Protein AF-A0A357WSA2-F1 (afdb_monomer)

Sequence (60 aa):
MEKPSADCTAYEIAENLKEIKDSMAEACIKAGRRPEDVMLLGVTKTVPPQRINAAIAAGL

Solvent-accessible surface area (backbone atoms only — not comparable to full-atom values): 3811 Å² total; per-residue (Å²): 132,84,71,79,62,98,79,67,53,57,65,56,46,37,53,51,51,48,54,51,51,53,52,48,39,54,52,22,54,77,68,78,40,59,51,88,83,54,84,89,78,85,84,57,84,96,55,59,67,69,61,52,52,33,35,47,74,58,72,101

Secondary structure (DSSP, 8-state):
-PPP-SS--HHHHHHHHHHHHHHHHHHHHHTT--GGGS------TT--HHHHHHHHHTT-

Radius of gyration: 12.89 Å; Cα contacts (8 Å, |Δi|>4): 31; chains: 1; bounding box: 29×21×3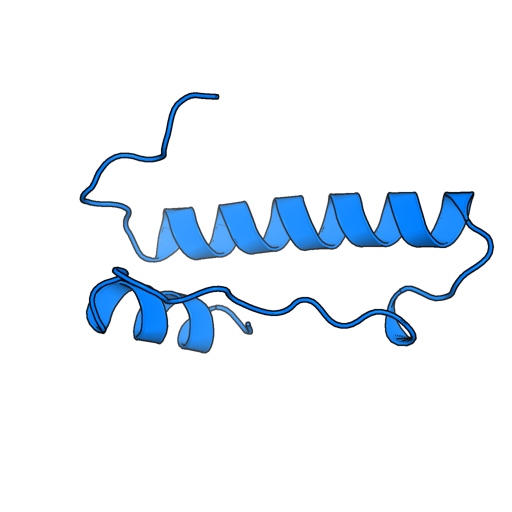2 Å

pLDDT: mean 89.47, std 14.74, range [41.66, 98.12]

Nearest PDB structures (foldseek):
  8axk-assembly1_o  TM=2.758E-01  e=5.009E+00  Shigella flexneri
  8axk-assembly1_q  TM=2.668E-01  e=6.502E+00  Shigella flexneri

Structure (mmCIF, N/CA/C/O backbone):
data_AF-A0A357WSA2-F1
#
_entry.id   AF-A0A357WSA2-F1
#
loop_
_atom_site.group_PDB
_atom_site.id
_atom_site.type_symbol
_atom_site.label_atom_id
_atom_site.label_alt_id
_atom_site.label_comp_id
_atom_site.label_asym_id
_atom_site.label_entity_id
_atom_site.label_seq_id
_atom_site.pdbx_PDB_ins_code
_atom_site.Cartn_x
_atom_site.Cartn_y
_atom_site.Cartn_z
_atom_site.occupancy
_atom_site.B_iso_or_equiv
_atom_site.auth_seq_id
_atom_site.auth_comp_id
_atom_site.auth_asym_id
_atom_site.auth_atom_id
_atom_site.pdbx_PDB_model_num
ATOM 1 N N . MET A 1 1 ? 18.972 3.434 9.713 1.00 41.66 1 MET A N 1
ATOM 2 C CA . MET A 1 1 ? 17.915 3.082 8.745 1.00 41.66 1 MET A CA 1
ATOM 3 C C . MET A 1 1 ? 18.600 2.342 7.610 1.00 41.66 1 MET A C 1
ATOM 5 O O . MET A 1 1 ? 19.051 2.970 6.657 1.00 41.66 1 MET A O 1
ATOM 9 N N . GLU A 1 2 ? 18.822 1.039 7.789 1.00 43.97 2 GLU A N 1
ATOM 10 C CA . GLU A 1 2 ? 19.309 0.183 6.705 1.00 43.97 2 GLU A CA 1
ATOM 11 C C . GLU A 1 2 ? 18.272 0.232 5.588 1.00 43.97 2 GLU A C 1
ATOM 13 O O . GLU A 1 2 ? 17.093 -0.043 5.807 1.00 43.97 2 GLU A O 1
ATOM 18 N 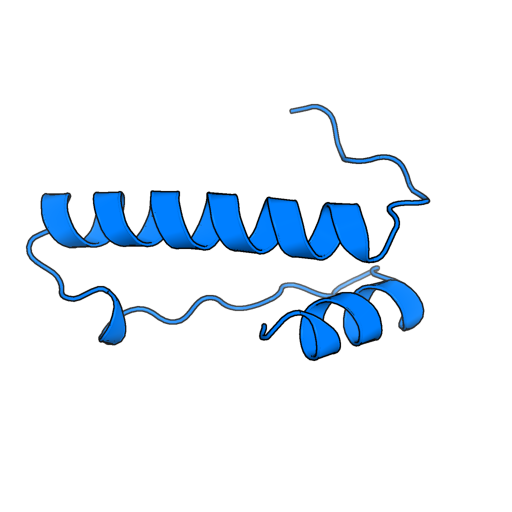N . LYS A 1 3 ? 18.682 0.696 4.406 1.00 48.06 3 LYS A N 1
ATOM 19 C CA . LYS A 1 3 ? 17.833 0.576 3.226 1.00 48.06 3 LYS A CA 1
ATOM 20 C C . LYS A 1 3 ? 17.755 -0.916 2.895 1.00 48.06 3 LYS A C 1
ATOM 22 O O . LYS A 1 3 ? 18.817 -1.539 2.847 1.00 48.06 3 LYS A O 1
ATOM 27 N N . PRO A 1 4 ? 16.563 -1.472 2.623 1.00 54.38 4 PRO A N 1
ATOM 28 C CA . PRO A 1 4 ? 16.468 -2.782 2.000 1.00 54.38 4 PRO A CA 1
ATOM 29 C C . PRO A 1 4 ? 17.367 -2.797 0.76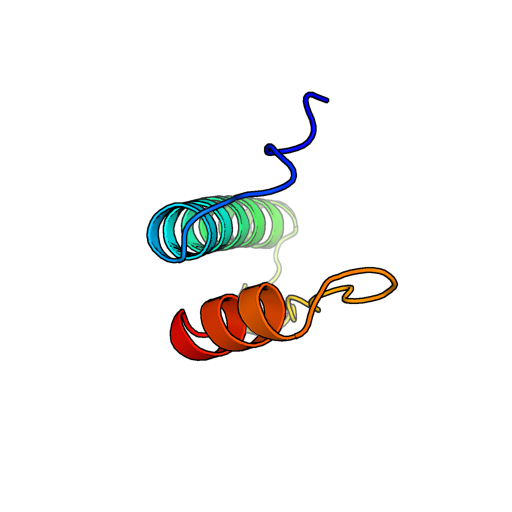4 1.00 54.38 4 PRO A C 1
ATOM 31 O O . PRO A 1 4 ? 17.412 -1.808 0.021 1.00 54.38 4 PRO A O 1
ATOM 34 N N . SER A 1 5 ? 18.108 -3.887 0.590 1.00 51.91 5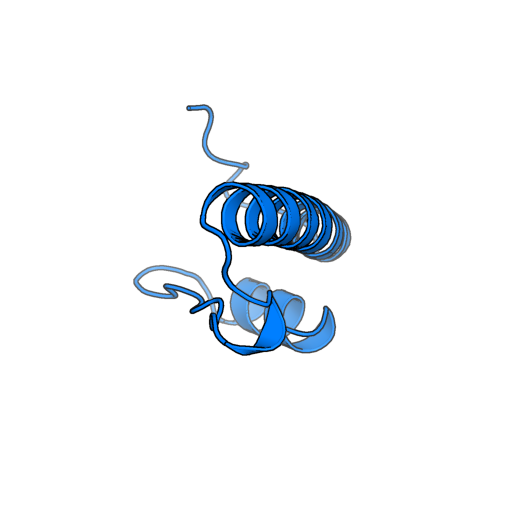 SER A N 1
ATOM 35 C CA . SER A 1 5 ? 18.996 -4.135 -0.544 1.00 51.91 5 SER A CA 1
ATOM 36 C C . SER A 1 5 ? 18.340 -3.745 -1.878 1.00 51.91 5 SER A C 1
ATOM 38 O O . SER A 1 5 ? 17.112 -3.783 -2.046 1.00 51.91 5 SER A O 1
ATOM 40 N N . ALA A 1 6 ? 19.172 -3.337 -2.843 1.00 55.78 6 ALA A N 1
ATOM 41 C CA . ALA A 1 6 ? 18.735 -2.928 -4.182 1.00 55.78 6 ALA A CA 1
ATOM 42 C C . ALA A 1 6 ? 17.852 -3.996 -4.865 1.00 55.78 6 ALA A C 1
ATOM 44 O O . ALA A 1 6 ? 16.927 -3.654 -5.606 1.00 55.78 6 ALA A O 1
ATOM 45 N N . ASP A 1 7 ? 18.030 -5.255 -4.467 1.00 60.72 7 ASP A N 1
ATOM 46 C CA . ASP A 1 7 ? 17.318 -6.427 -4.953 1.00 60.72 7 ASP A CA 1
ATOM 47 C C . ASP A 1 7 ? 16.421 -7.006 -3.848 1.00 60.72 7 ASP A C 1
ATOM 49 O O . ASP A 1 7 ? 16.751 -8.025 -3.250 1.00 60.72 7 ASP A O 1
ATOM 53 N N . CYS A 1 8 ? 15.298 -6.351 -3.532 1.00 68.38 8 CYS A N 1
ATOM 54 C CA . CYS A 1 8 ? 14.282 -7.001 -2.707 1.00 68.38 8 CYS A CA 1
ATOM 55 C C . CYS A 1 8 ? 13.345 -7.827 -3.593 1.00 68.38 8 CYS A C 1
ATOM 57 O O . CYS A 1 8 ? 12.912 -7.408 -4.673 1.00 68.38 8 CYS A O 1
ATOM 59 N N . THR A 1 9 ? 13.012 -9.004 -3.105 1.00 85.81 9 THR A N 1
ATOM 60 C CA . THR A 1 9 ? 12.0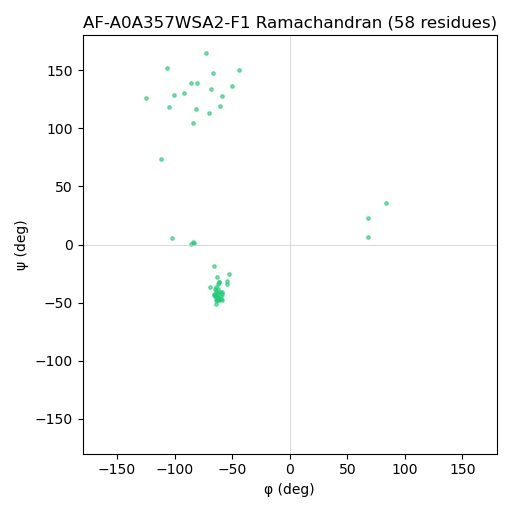53 -9.934 -3.679 1.00 85.81 9 THR A CA 1
ATOM 61 C C . THR A 1 9 ? 10.618 -9.431 -3.494 1.00 85.81 9 THR A C 1
ATOM 63 O O . THR A 1 9 ? 10.332 -8.554 -2.676 1.00 85.81 9 THR A O 1
ATOM 66 N N . ALA A 1 10 ? 9.676 -10.013 -4.241 1.00 88.19 10 ALA A N 1
ATOM 67 C CA . ALA A 1 10 ? 8.252 -9.725 -4.063 1.00 88.19 10 ALA A CA 1
ATOM 68 C C . ALA A 1 10 ? 7.744 -10.107 -2.659 1.00 88.19 10 ALA A C 1
ATOM 70 O O . ALA A 1 10 ? 6.878 -9.423 -2.119 1.00 88.19 10 ALA A O 1
ATOM 71 N N . TYR A 1 11 ? 8.317 -11.156 -2.055 1.00 90.50 11 TYR A N 1
ATOM 72 C CA . TYR A 1 11 ? 7.990 -11.579 -0.693 1.00 90.50 11 TYR A CA 1
ATOM 73 C C . TYR A 1 11 ? 8.357 -10.501 0.333 1.00 90.50 11 TYR A C 1
ATOM 75 O O . TYR A 1 11 ? 7.524 -10.110 1.143 1.00 90.50 11 TYR A O 1
ATOM 83 N N . GLU A 1 12 ? 9.567 -9.944 0.240 1.00 93.12 12 GLU A N 1
ATOM 84 C CA . GLU A 1 12 ? 10.001 -8.862 1.131 1.00 93.12 12 GLU A CA 1
ATOM 85 C C . GLU A 1 12 ? 9.142 -7.602 0.971 1.00 93.12 12 GLU A C 1
ATOM 87 O O . GLU A 1 12 ? 8.898 -6.896 1.944 1.00 93.12 12 GLU A O 1
ATOM 92 N N . ILE A 1 13 ? 8.648 -7.301 -0.234 1.00 94.06 13 ILE A N 1
ATOM 93 C CA . ILE A 1 13 ? 7.726 -6.170 -0.437 1.00 94.06 13 ILE A CA 1
ATOM 94 C C . ILE A 1 13 ? 6.399 -6.416 0.282 1.00 94.06 13 ILE A C 1
ATOM 96 O O . ILE A 1 13 ? 5.889 -5.504 0.929 1.00 94.06 13 ILE A O 1
ATOM 100 N N . ALA A 1 14 ? 5.852 -7.627 0.186 1.00 94.19 14 ALA A N 1
ATOM 101 C CA . ALA A 1 14 ? 4.599 -7.982 0.840 1.00 94.19 14 ALA A CA 1
ATOM 102 C C . ALA A 1 14 ? 4.711 -7.927 2.373 1.00 94.19 14 ALA A C 1
ATOM 104 O O . ALA A 1 14 ? 3.855 -7.321 3.019 1.00 94.19 14 ALA A O 1
ATOM 105 N N . GLU A 1 15 ? 5.787 -8.476 2.942 1.00 95.88 15 GLU A N 1
ATOM 106 C CA . GLU A 1 15 ? 6.036 -8.419 4.389 1.00 95.88 15 GLU A CA 1
ATOM 107 C C . GLU A 1 15 ? 6.211 -6.972 4.868 1.00 95.88 15 GLU A C 1
ATOM 109 O O . GLU A 1 15 ? 5.542 -6.551 5.812 1.00 95.88 15 GLU A O 1
ATOM 114 N N . ASN A 1 16 ? 6.994 -6.158 4.150 1.00 95.12 16 ASN A N 1
ATOM 115 C CA . ASN A 1 16 ? 7.136 -4.735 4.470 1.00 95.12 16 ASN A CA 1
ATOM 116 C C . ASN A 1 16 ? 5.788 -3.994 4.422 1.00 95.12 16 ASN A C 1
ATOM 118 O O . ASN A 1 16 ? 5.497 -3.168 5.285 1.00 95.12 16 ASN A O 1
ATOM 122 N N . LEU A 1 17 ? 4.943 -4.266 3.421 1.00 95.69 17 LEU A N 1
ATOM 123 C CA . LEU A 1 17 ? 3.620 -3.643 3.323 1.00 95.69 17 LEU A CA 1
ATOM 124 C C . LEU A 1 17 ? 2.708 -4.034 4.485 1.00 95.69 17 LEU A C 1
ATOM 126 O O . LEU A 1 17 ? 1.938 -3.194 4.952 1.00 95.69 17 LEU A O 1
ATOM 130 N N . LYS A 1 18 ? 2.793 -5.279 4.954 1.00 95.88 18 LYS A N 1
ATOM 131 C CA . LYS A 1 18 ? 2.051 -5.749 6.123 1.00 95.88 18 LYS A CA 1
ATOM 132 C C . LYS A 1 18 ? 2.491 -5.006 7.386 1.00 95.88 18 LYS A C 1
ATOM 134 O O . LYS A 1 18 ? 1.649 -4.399 8.040 1.00 95.88 18 LYS A O 1
ATOM 139 N N . GLU A 1 19 ? 3.794 -4.945 7.657 1.00 97.12 19 GLU A N 1
ATOM 140 C CA . GLU A 1 19 ? 4.340 -4.224 8.817 1.00 97.12 19 GLU A CA 1
ATOM 141 C C . GLU A 1 19 ? 3.970 -2.732 8.812 1.00 97.12 19 GLU A C 1
ATOM 143 O O . GLU A 1 19 ? 3.606 -2.160 9.846 1.00 97.12 19 GLU A O 1
ATOM 148 N N . ILE A 1 20 ? 4.014 -2.091 7.638 1.00 96.62 20 ILE A N 1
ATOM 149 C CA . ILE A 1 20 ? 3.612 -0.689 7.473 1.00 96.62 20 ILE A CA 1
ATOM 150 C C . ILE A 1 20 ? 2.113 -0.517 7.745 1.00 96.62 20 ILE A C 1
ATOM 152 O O . ILE A 1 20 ? 1.735 0.427 8.441 1.00 96.62 20 ILE A O 1
ATOM 156 N N . LYS A 1 21 ? 1.254 -1.404 7.222 1.00 95.88 21 LYS A N 1
ATOM 157 C CA . LYS A 1 21 ? -0.201 -1.354 7.453 1.00 95.88 21 LYS A CA 1
ATOM 158 C C . LYS A 1 21 ? -0.545 -1.560 8.932 1.00 95.88 21 LY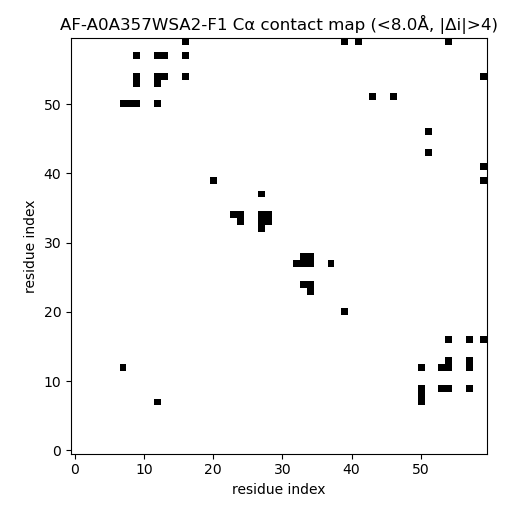S A C 1
ATOM 160 O O . LYS A 1 21 ? -1.369 -0.807 9.451 1.00 95.88 21 LYS A O 1
ATOM 165 N N . ASP A 1 22 ? 0.124 -2.487 9.613 1.00 96.75 22 ASP A N 1
ATOM 166 C CA . ASP A 1 22 ? -0.062 -2.739 11.049 1.00 96.75 22 ASP A CA 1
ATOM 167 C C . ASP A 1 22 ? 0.350 -1.510 11.877 1.00 96.75 22 ASP A C 1
ATOM 169 O O . ASP A 1 22 ? -0.427 -0.993 12.685 1.00 96.75 22 ASP A O 1
ATOM 173 N N . SER A 1 23 ? 1.528 -0.950 11.586 1.00 97.19 23 SER A N 1
ATOM 174 C CA . SER A 1 23 ? 2.025 0.270 12.236 1.00 97.19 23 SER A CA 1
ATOM 175 C C . SER A 1 23 ? 1.103 1.472 11.996 1.00 97.19 23 SER A C 1
ATOM 177 O O . SER A 1 23 ? 0.845 2.270 12.902 1.00 97.19 23 SER A O 1
ATOM 179 N N . MET A 1 24 ? 0.579 1.608 10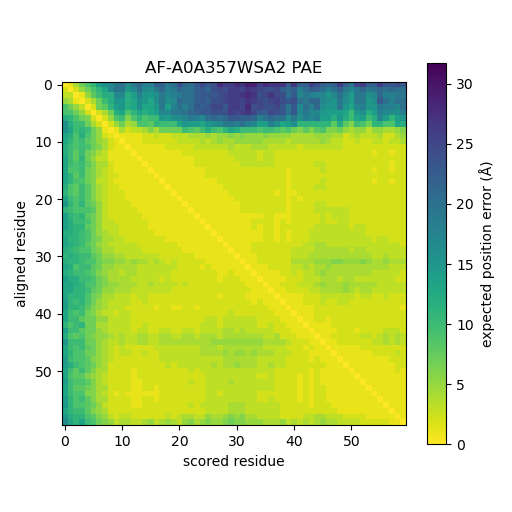.775 1.00 97.44 24 MET A N 1
ATOM 180 C CA . MET A 1 24 ? -0.372 2.657 10.413 1.00 97.44 24 MET A CA 1
ATOM 181 C C . MET A 1 24 ? -1.685 2.505 11.185 1.00 97.44 24 MET A C 1
ATOM 183 O O . MET A 1 24 ? -2.196 3.502 11.697 1.00 97.44 24 MET A O 1
ATOM 187 N N . ALA A 1 25 ? -2.215 1.285 11.309 1.00 97.19 25 ALA A N 1
ATOM 188 C CA . ALA A 1 25 ? -3.443 1.017 12.051 1.00 97.19 25 ALA A CA 1
ATOM 189 C C . ALA A 1 25 ? -3.296 1.385 13.535 1.00 97.19 25 ALA A C 1
ATOM 191 O O . ALA A 1 25 ? -4.140 2.104 14.075 1.00 97.19 25 ALA A O 1
ATOM 192 N N . GLU A 1 26 ? -2.192 0.989 14.175 1.00 97.88 26 GLU A N 1
ATOM 193 C CA . GLU A 1 26 ? -1.901 1.384 15.556 1.00 97.88 26 GLU A CA 1
ATOM 194 C C . GLU A 1 26 ? -1.810 2.904 15.729 1.00 97.88 26 GLU A C 1
ATOM 196 O O . GLU A 1 26 ? -2.346 3.458 16.693 1.00 97.88 26 GLU A O 1
ATOM 201 N N . ALA A 1 27 ? -1.126 3.590 14.809 1.00 97.94 27 ALA A N 1
ATOM 202 C CA . ALA A 1 27 ? -0.994 5.041 14.846 1.00 97.94 27 ALA A CA 1
ATOM 203 C C . ALA A 1 27 ? -2.353 5.739 14.672 1.00 97.94 27 ALA A C 1
ATOM 205 O O . ALA A 1 27 ? -2.636 6.707 15.379 1.00 97.94 27 ALA A O 1
ATOM 206 N N . CYS A 1 28 ? -3.215 5.228 13.787 1.00 98.12 28 CYS A N 1
ATOM 207 C CA . CYS A 1 28 ? -4.572 5.742 13.594 1.00 98.12 28 CYS A CA 1
ATOM 208 C C . CYS A 1 28 ? -5.404 5.609 14.872 1.00 98.12 28 CYS A C 1
ATOM 210 O O . CYS A 1 28 ? -5.978 6.601 15.320 1.00 98.12 28 CYS A O 1
ATOM 212 N N . ILE A 1 29 ? -5.389 4.430 15.507 1.00 97.00 29 ILE A N 1
ATOM 213 C CA . ILE A 1 29 ? -6.102 4.175 16.767 1.00 97.00 29 ILE A CA 1
ATOM 214 C C . ILE A 1 29 ? -5.628 5.141 17.860 1.00 97.00 29 ILE A C 1
ATOM 216 O O . ILE A 1 29 ? -6.450 5.786 18.510 1.00 97.00 29 ILE A O 1
ATOM 220 N N . LYS A 1 30 ? -4.308 5.303 18.026 1.00 97.44 30 LYS A N 1
ATOM 221 C CA . LYS A 1 30 ? -3.717 6.243 18.999 1.00 97.44 30 LYS A CA 1
ATOM 222 C C . LYS A 1 30 ? -4.113 7.698 18.719 1.00 97.44 30 LYS A C 1
ATOM 224 O O . LYS A 1 30 ? -4.256 8.481 19.653 1.00 97.44 30 LYS A O 1
ATOM 229 N N . ALA A 1 31 ? -4.314 8.053 17.451 1.00 97.25 31 ALA A N 1
ATOM 230 C CA . ALA A 1 31 ? -4.752 9.377 17.018 1.00 97.25 31 ALA A CA 1
ATOM 231 C C . ALA A 1 31 ? -6.284 9.568 17.030 1.00 97.25 31 ALA A C 1
ATOM 233 O O . ALA A 1 31 ? -6.756 10.635 16.638 1.00 97.25 31 ALA A O 1
ATOM 234 N N . GLY A 1 32 ? -7.070 8.559 17.430 1.00 96.88 32 GLY A N 1
ATOM 235 C CA . GLY A 1 32 ? -8.537 8.615 17.390 1.00 96.88 32 GLY A CA 1
ATOM 236 C C . GLY A 1 32 ? -9.117 8.644 15.972 1.00 96.88 32 GLY A C 1
ATOM 237 O O . GLY A 1 32 ? -10.231 9.123 15.769 1.00 96.88 32 GLY A O 1
ATOM 238 N N . ARG A 1 33 ? -8.361 8.166 14.978 1.00 97.38 33 ARG A N 1
ATOM 239 C CA . ARG A 1 33 ? -8.777 8.067 13.574 1.00 97.38 33 ARG A CA 1
ATOM 240 C C . ARG A 1 33 ? -9.045 6.617 13.209 1.00 97.38 33 ARG A C 1
ATOM 242 O O . ARG A 1 33 ? -8.411 5.706 13.742 1.00 97.38 33 ARG A O 1
ATOM 249 N N . ARG A 1 34 ? -9.940 6.396 12.250 1.00 95.88 34 ARG A N 1
ATOM 250 C CA . ARG A 1 34 ? -10.126 5.062 11.681 1.00 95.88 34 ARG A CA 1
ATOM 251 C C . ARG A 1 34 ? -9.029 4.806 10.647 1.00 95.88 34 ARG A C 1
ATOM 253 O O . ARG A 1 34 ? -8.718 5.726 9.886 1.00 95.88 34 ARG A O 1
ATOM 260 N N . PRO A 1 35 ? -8.439 3.601 10.595 1.00 94.88 35 PRO A N 1
ATOM 261 C CA . PRO A 1 35 ? -7.433 3.275 9.589 1.00 94.88 35 PRO A CA 1
ATOM 262 C C . PRO A 1 35 ? -7.919 3.511 8.153 1.00 94.88 35 PRO A C 1
ATOM 264 O O . PRO A 1 35 ? -7.131 3.956 7.326 1.00 94.88 35 PRO A O 1
ATOM 267 N N . GLU A 1 36 ? -9.212 3.302 7.863 1.00 94.88 36 GLU A N 1
ATOM 268 C CA . GLU A 1 36 ? -9.783 3.568 6.534 1.00 94.88 36 GLU A CA 1
ATOM 269 C C . GLU A 1 36 ? -9.793 5.051 6.120 1.00 94.88 36 GLU A C 1
ATOM 271 O O . GLU A 1 36 ? -9.880 5.354 4.932 1.00 94.88 36 GLU A O 1
ATOM 276 N N . ASP A 1 37 ? -9.665 5.983 7.070 1.00 96.50 37 ASP A N 1
ATOM 277 C CA . ASP A 1 37 ? -9.602 7.422 6.787 1.00 96.50 37 ASP A CA 1
ATOM 278 C C . ASP A 1 37 ? -8.171 7.877 6.419 1.00 96.50 37 ASP A C 1
ATOM 280 O O . ASP A 1 37 ? -7.916 9.076 6.247 1.00 96.50 37 ASP A O 1
ATOM 284 N N . VAL A 1 38 ? -7.206 6.949 6.353 1.00 95.50 38 VAL A N 1
ATOM 285 C CA . VAL A 1 38 ? -5.791 7.203 6.049 1.00 95.50 38 VAL A CA 1
ATOM 286 C C . VAL A 1 38 ? -5.350 6.350 4.863 1.00 95.50 38 VAL A C 1
ATOM 288 O O . VAL A 1 38 ? -5.465 5.130 4.872 1.00 95.50 38 VAL A O 1
ATOM 291 N N . MET A 1 39 ? -4.795 7.002 3.841 1.00 95.94 39 MET A N 1
ATOM 292 C CA . MET A 1 39 ? -4.307 6.333 2.638 1.00 95.94 39 MET A CA 1
ATOM 293 C C . MET A 1 39 ? -2.786 6.177 2.678 1.00 95.94 39 MET A C 1
ATOM 295 O O . MET A 1 39 ? -2.057 7.154 2.864 1.00 95.94 39 MET A O 1
ATOM 299 N N . LEU A 1 40 ? -2.308 4.953 2.448 1.00 96.25 40 LEU A N 1
ATOM 300 C CA . LEU A 1 40 ? -0.892 4.667 2.239 1.00 96.25 40 LEU A CA 1
ATOM 301 C C . LEU A 1 40 ? -0.521 4.970 0.781 1.00 96.25 40 LEU A C 1
ATOM 303 O O . LEU A 1 40 ? -1.032 4.331 -0.132 1.00 96.25 40 LEU A O 1
ATOM 307 N N . LEU A 1 41 ? 0.374 5.935 0.557 1.00 96.31 41 LEU A N 1
ATOM 308 C CA . LEU A 1 41 ? 0.837 6.314 -0.780 1.00 96.31 41 LEU A CA 1
ATOM 309 C C . LEU A 1 41 ? 2.253 5.787 -1.042 1.00 96.31 41 LEU A C 1
ATOM 311 O O . LEU A 1 41 ? 3.210 6.194 -0.382 1.00 96.31 41 LEU A O 1
ATOM 315 N N . GLY A 1 42 ? 2.401 4.931 -2.054 1.00 94.56 42 GLY A N 1
ATOM 316 C CA . GLY A 1 42 ? 3.704 4.457 -2.518 1.00 94.56 42 GLY A CA 1
ATOM 317 C C . GLY A 1 42 ? 4.509 5.547 -3.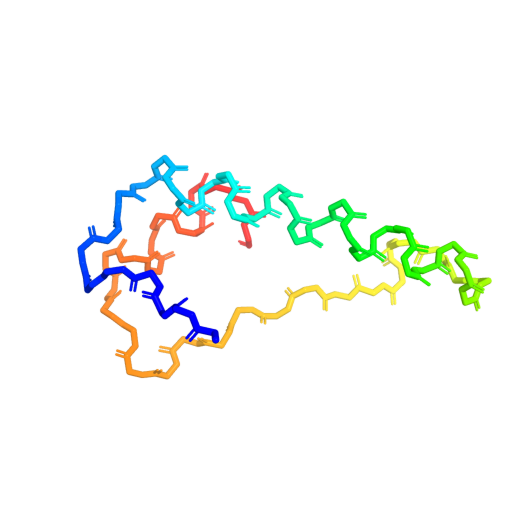230 1.00 94.56 42 GLY A C 1
ATOM 318 O O . GLY A 1 42 ? 4.157 5.967 -4.330 1.00 94.56 42 GLY A O 1
ATOM 319 N N . VAL A 1 43 ? 5.631 5.978 -2.648 1.00 95.75 43 VAL A N 1
ATOM 320 C CA . VAL A 1 43 ? 6.562 6.913 -3.303 1.00 95.75 43 VAL A CA 1
ATOM 321 C C . VAL A 1 43 ? 7.515 6.133 -4.208 1.00 95.75 43 VAL A C 1
ATOM 323 O O . VAL A 1 43 ? 8.452 5.493 -3.742 1.00 95.75 43 VAL A O 1
ATOM 326 N N . THR A 1 44 ? 7.294 6.201 -5.519 1.00 95.62 44 THR A N 1
ATOM 327 C CA . THR A 1 44 ? 7.991 5.359 -6.510 1.00 95.62 44 THR A CA 1
ATOM 328 C C . THR A 1 44 ? 9.117 6.067 -7.267 1.00 95.62 44 THR A C 1
ATOM 330 O O . THR A 1 44 ? 9.717 5.497 -8.178 1.00 95.62 44 THR A O 1
ATOM 333 N N . LYS A 1 45 ? 9.456 7.311 -6.904 1.00 95.94 45 LYS A N 1
ATOM 334 C CA . LYS A 1 45 ? 10.542 8.053 -7.563 1.00 95.94 45 LYS A CA 1
ATOM 335 C C . LYS A 1 45 ? 11.851 7.273 -7.426 1.00 95.94 45 LYS A C 1
ATOM 337 O O . LYS A 1 45 ? 12.246 6.945 -6.313 1.00 95.94 45 LYS A O 1
ATOM 342 N N . THR A 1 46 ? 12.546 7.040 -8.540 1.00 94.94 46 THR A N 1
ATOM 343 C CA . THR A 1 46 ? 13.791 6.242 -8.630 1.00 94.94 46 THR A CA 1
ATOM 344 C C . THR A 1 46 ? 13.644 4.735 -8.378 1.00 94.94 46 THR A C 1
ATOM 346 O O . THR A 1 46 ? 14.648 4.029 -8.364 1.00 94.94 46 THR A O 1
ATOM 349 N N . VAL A 1 47 ? 12.419 4.219 -8.226 1.00 92.56 47 VAL A N 1
ATOM 350 C CA . VAL A 1 47 ? 12.169 2.784 -8.031 1.00 92.56 47 VAL A CA 1
ATOM 351 C C . VAL A 1 47 ? 11.941 2.106 -9.391 1.00 92.56 47 VAL A C 1
ATOM 353 O O . VAL A 1 47 ? 11.136 2.601 -10.181 1.00 92.56 47 VAL A O 1
ATOM 356 N N . PRO A 1 48 ? 12.619 0.984 -9.695 1.00 93.00 48 PRO A N 1
ATOM 357 C CA . PRO A 1 48 ? 12.417 0.273 -10.954 1.00 93.00 48 PRO A CA 1
ATOM 358 C C . PRO A 1 48 ? 11.006 -0.346 -11.062 1.00 93.00 48 PRO A C 1
ATOM 360 O O . PRO A 1 48 ? 10.460 -0.801 -10.049 1.00 93.00 48 PRO A O 1
ATOM 363 N N . PRO A 1 49 ? 10.417 -0.430 -12.276 1.00 94.12 49 PRO A N 1
ATOM 364 C CA . PRO A 1 49 ? 9.046 -0.913 -12.487 1.00 94.12 49 PRO A CA 1
ATOM 365 C C . PRO A 1 49 ? 8.747 -2.295 -11.900 1.00 94.12 49 PRO A C 1
ATOM 367 O O . PRO A 1 49 ? 7.634 -2.548 -11.459 1.00 94.12 49 PRO A O 1
ATOM 370 N N . GLN A 1 50 ? 9.735 -3.188 -11.848 1.00 93.12 50 GLN A N 1
ATOM 371 C CA . GLN A 1 50 ? 9.582 -4.545 -11.320 1.00 93.12 50 GLN A CA 1
ATOM 372 C C . GLN A 1 50 ? 9.207 -4.536 -9.831 1.00 93.12 50 GLN A C 1
ATOM 374 O O . GLN A 1 50 ? 8.304 -5.266 -9.424 1.00 93.12 50 GLN A O 1
ATOM 379 N N . ARG A 1 51 ? 9.835 -3.663 -9.029 1.00 93.31 51 ARG A N 1
ATOM 380 C CA . ARG A 1 51 ? 9.478 -3.489 -7.609 1.00 93.31 51 ARG A CA 1
ATOM 381 C C . ARG A 1 51 ? 8.113 -2.827 -7.454 1.00 93.31 51 ARG A C 1
ATOM 383 O O . ARG A 1 51 ? 7.363 -3.202 -6.561 1.00 93.31 51 ARG A O 1
ATOM 390 N N . ILE A 1 52 ? 7.769 -1.886 -8.336 1.00 94.31 52 ILE A N 1
ATOM 391 C CA . ILE A 1 52 ? 6.445 -1.245 -8.332 1.00 94.31 52 ILE A CA 1
ATOM 392 C C . ILE A 1 52 ? 5.354 -2.289 -8.607 1.00 94.31 52 ILE A C 1
ATOM 394 O O . ILE A 1 52 ? 4.395 -2.382 -7.850 1.00 94.31 52 ILE A O 1
ATOM 398 N N . ASN A 1 53 ? 5.533 -3.130 -9.627 1.00 95.38 53 ASN A N 1
ATOM 399 C CA . ASN A 1 53 ? 4.585 -4.190 -9.969 1.00 95.38 53 ASN A CA 1
ATOM 400 C C . ASN A 1 53 ? 4.430 -5.218 -8.843 1.00 95.38 53 ASN A C 1
ATOM 402 O O . ASN A 1 53 ? 3.320 -5.674 -8.585 1.00 95.38 53 ASN A O 1
ATOM 406 N N . ALA A 1 54 ? 5.517 -5.559 -8.147 1.00 94.50 54 ALA A N 1
ATOM 407 C CA . ALA A 1 54 ? 5.448 -6.426 -6.977 1.00 94.50 54 ALA A CA 1
ATOM 408 C C . ALA A 1 54 ? 4.657 -5.785 -5.820 1.00 94.50 54 ALA A C 1
ATOM 410 O O . ALA A 1 54 ? 3.872 -6.474 -5.175 1.00 94.50 54 ALA A O 1
ATOM 411 N N . ALA A 1 55 ? 4.800 -4.474 -5.593 1.00 95.06 55 ALA A N 1
ATOM 412 C CA . ALA A 1 55 ? 4.007 -3.755 -4.595 1.00 95.06 55 ALA A CA 1
ATOM 413 C C . ALA A 1 55 ? 2.514 -3.714 -4.957 1.00 95.06 55 ALA A C 1
ATOM 415 O O . ALA A 1 55 ? 1.675 -3.982 -4.101 1.00 95.06 55 ALA A O 1
ATOM 416 N N . ILE A 1 56 ? 2.190 -3.466 -6.232 1.00 95.88 56 ILE A N 1
ATOM 417 C CA . ILE A 1 56 ? 0.810 -3.522 -6.744 1.00 95.88 56 ILE A CA 1
ATOM 418 C C . ILE A 1 56 ? 0.224 -4.928 -6.542 1.00 95.88 56 ILE A C 1
ATOM 420 O O . ILE A 1 56 ? -0.879 -5.075 -6.024 1.00 95.88 56 ILE A O 1
ATOM 424 N N . ALA A 1 57 ? 0.974 -5.981 -6.888 1.00 95.06 57 ALA A N 1
ATOM 425 C CA . ALA A 1 57 ? 0.540 -7.368 -6.700 1.00 95.06 57 ALA A CA 1
ATOM 426 C C . ALA A 1 57 ? 0.329 -7.740 -5.220 1.00 95.06 57 ALA A C 1
ATOM 428 O O . ALA A 1 57 ? -0.505 -8.590 -4.914 1.00 95.06 57 ALA A O 1
ATOM 429 N N . ALA A 1 58 ? 1.052 -7.091 -4.306 1.00 94.38 58 ALA A N 1
ATOM 430 C CA . ALA A 1 58 ? 0.902 -7.250 -2.861 1.00 94.38 58 ALA A CA 1
ATOM 431 C C . ALA A 1 58 ? -0.239 -6.399 -2.252 1.00 94.38 58 ALA A C 1
ATOM 433 O O . ALA A 1 58 ? -0.465 -6.448 -1.041 1.00 94.38 58 ALA A O 1
ATOM 434 N N . GLY A 1 59 ? -0.980 -5.636 -3.063 1.00 92.88 59 GLY A N 1
ATOM 435 C CA . GLY A 1 59 ? -2.144 -4.863 -2.623 1.00 92.88 59 GLY A CA 1
ATOM 436 C C . GLY A 1 59 ? -1.806 -3.497 -2.024 1.00 92.88 59 GLY A C 1
ATOM 437 O O . GLY A 1 59 ? -2.438 -3.090 -1.038 1.00 92.88 59 GLY A O 1
ATOM 438 N N . LEU A 1 60 ? -0.781 -2.832 -2.569 1.00 90.25 60 LEU A N 1
ATOM 439 C CA . LEU A 1 60 ? -0.594 -1.383 -2.452 1.00 90.25 60 LEU A CA 1
ATOM 440 C C . LEU A 1 60 ? -1.444 -0.635 -3.486 1.00 90.25 60 LEU A C 1
ATOM 442 O O . LEU A 1 60 ? -1.537 -1.127 -4.633 1.00 90.25 60 LEU A O 1
#

Mean predicted aligned error: 4.94 Å

Foldseek 3Di:
DDDPPLDDDLVNLLVVVVVVLVVLCVVCVVVVHHSVVDDDDDDCVVNDVVS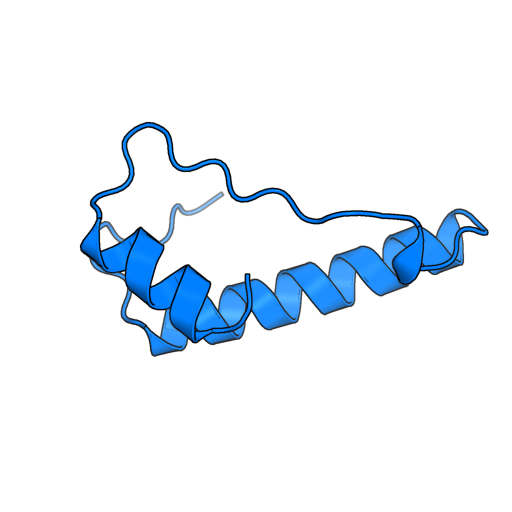VVSNVVSPD